Protein AF-A0A453CJ43-F1 (afdb_monomer_lite)

pLDDT: mean 83.28, std 15.83, range [37.41, 97.44]

Secondary structure (DSSP, 8-state):
--HHHHS-TT-HHHHHHHHHHHHHHHHHHHHHHHHHHHHHHHH-TTHHHHHHTPPPPTTS-S-S-HHHHHHHHHHHHHHHHHHHTTSTT--

Radius of gyration: 18.45 Å; chains: 1; bounding box: 40×37×45 Å

Organism: Aegilops tauschii subsp. strangulata (NCBI:txid2003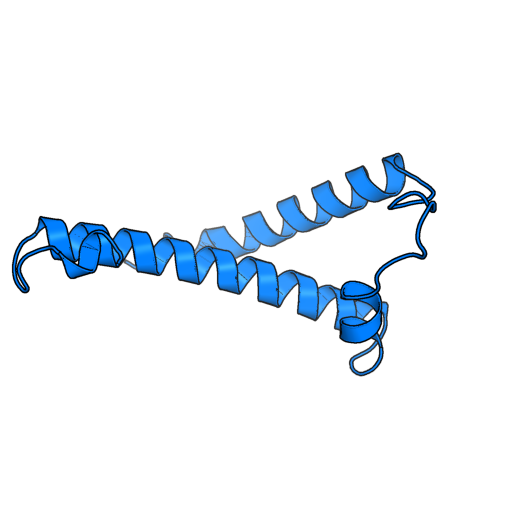61)

InterPro domains:
  IPR001096 Peptidase C13, legumain [PTHR12000] (3-75)
  IPR046427 Legumain prodomain superfamily [G3DSA:1.10.132.130] (1-81)
  IPR048501 Legumain, prodomain [PF20985] (20-75)

Sequence (91 aa):
RFQYEKLNGGSEEKQRALREVKETVLHRKHLDSSIDFIGKLVFGFDKGPLVLEAARGSGQPLVDDWDCLKTMVSVTVSYSALFL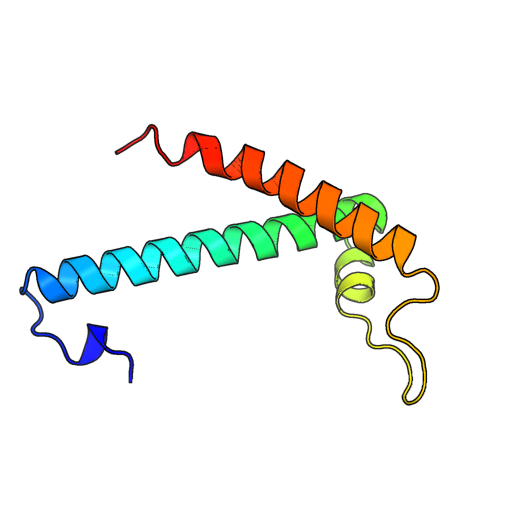FPVELTL

Structure (mmCIF, N/CA/C/O backbone):
data_AF-A0A453CJ43-F1
#
_entry.id   AF-A0A453CJ43-F1
#
loop_
_atom_site.group_PDB
_atom_site.id
_atom_site.type_symbol
_atom_site.label_atom_id
_atom_site.label_alt_id
_atom_site.label_comp_id
_atom_site.label_asym_id
_atom_site.label_entity_id
_atom_site.label_seq_id
_atom_site.pdbx_PDB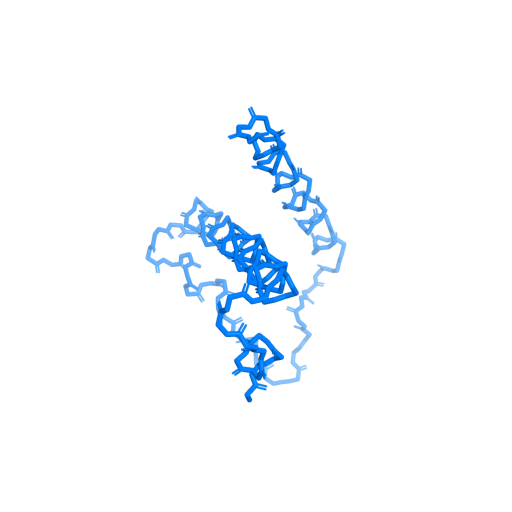_ins_code
_atom_site.Cartn_x
_atom_site.Cartn_y
_atom_site.Cartn_z
_atom_site.occupancy
_atom_site.B_iso_or_equiv
_atom_site.auth_seq_id
_atom_site.auth_comp_id
_atom_site.auth_asym_id
_atom_site.auth_atom_id
_atom_site.pdbx_PDB_model_num
ATOM 1 N N . ARG A 1 1 ? -14.390 -11.166 17.030 1.00 55.03 1 ARG A N 1
ATOM 2 C CA . ARG A 1 1 ? -15.025 -10.255 18.011 1.00 55.03 1 ARG A CA 1
ATOM 3 C C . ARG A 1 1 ? -13.918 -9.534 18.755 1.00 55.03 1 ARG A C 1
ATOM 5 O O . ARG A 1 1 ? -13.130 -10.210 19.417 1.00 55.03 1 ARG A O 1
ATOM 12 N N . PHE A 1 2 ? -13.804 -8.226 18.576 1.00 67.94 2 PHE A N 1
ATOM 13 C CA . PHE A 1 2 ? -12.714 -7.444 19.157 1.00 67.94 2 PHE A CA 1
ATOM 14 C C . PHE A 1 2 ? -12.877 -7.319 20.675 1.00 67.94 2 PHE A C 1
ATOM 16 O O . PHE A 1 2 ? -13.986 -7.409 21.202 1.00 67.94 2 PHE A O 1
ATOM 23 N N . GLN A 1 3 ? -11.771 -7.115 21.390 1.00 73.44 3 GLN A N 1
ATOM 24 C CA . GLN A 1 3 ? -11.776 -7.015 22.852 1.00 73.44 3 GLN A CA 1
ATOM 25 C C . GLN A 1 3 ? -12.677 -5.865 23.336 1.00 73.44 3 GLN A C 1
ATOM 27 O O . GLN A 1 3 ? -13.453 -6.061 24.267 1.00 73.44 3 GLN A O 1
ATOM 32 N N . TYR A 1 4 ? -12.697 -4.733 22.615 1.00 76.31 4 TYR A N 1
ATOM 33 C CA . TYR A 1 4 ? -13.578 -3.589 22.895 1.00 76.31 4 TYR A CA 1
ATOM 34 C C . TYR A 1 4 ? -15.081 -3.942 22.862 1.00 76.31 4 TYR A C 1
ATOM 36 O O . TYR A 1 4 ? -15.869 -3.386 23.627 1.00 76.31 4 TYR A O 1
ATOM 44 N N . GLU A 1 5 ? -15.499 -4.883 22.003 1.00 79.19 5 GLU A N 1
ATOM 45 C CA . GLU A 1 5 ? -16.909 -5.287 21.833 1.00 79.19 5 GLU A CA 1
ATOM 46 C C . GLU A 1 5 ? -17.420 -6.101 23.019 1.00 79.19 5 GLU A C 1
ATOM 48 O O . GLU A 1 5 ? -18.628 -6.201 23.234 1.00 79.19 5 GLU A O 1
ATOM 53 N N . LYS A 1 6 ? -16.500 -6.706 23.776 1.00 81.38 6 LYS A N 1
ATOM 54 C CA . LYS A 1 6 ? -16.805 -7.511 24.961 1.00 81.38 6 LYS A CA 1
ATOM 55 C C . LYS A 1 6 ? -16.867 -6.670 26.243 1.00 81.38 6 LYS A C 1
ATOM 57 O O . LYS A 1 6 ? -17.345 -7.176 27.251 1.00 81.38 6 LYS A O 1
ATOM 62 N N . LEU A 1 7 ? -16.412 -5.412 26.208 1.00 78.44 7 LEU A N 1
ATOM 63 C CA . LEU A 1 7 ? -16.386 -4.515 27.367 1.00 78.44 7 LEU A CA 1
ATOM 64 C C . LEU A 1 7 ? -17.723 -3.779 27.551 1.00 78.44 7 LEU A C 1
ATOM 66 O O . LEU A 1 7 ? -18.431 -3.476 26.580 1.00 78.44 7 LEU A O 1
ATOM 70 N N . ASN A 1 8 ? -18.058 -3.464 28.805 1.00 77.56 8 ASN A N 1
ATOM 71 C CA . ASN A 1 8 ? -19.299 -2.770 29.148 1.00 77.56 8 ASN A CA 1
ATOM 72 C C . ASN A 1 8 ? -19.307 -1.331 28.596 1.00 77.56 8 ASN A C 1
ATOM 74 O O . ASN A 1 8 ? -18.292 -0.643 28.637 1.00 77.56 8 ASN A O 1
ATOM 78 N N . GLY A 1 9 ? -20.451 -0.874 28.073 1.00 70.94 9 GLY A N 1
ATOM 79 C CA . GLY A 1 9 ? -20.588 0.347 27.258 1.00 70.94 9 GLY A CA 1
ATOM 80 C C . GLY A 1 9 ? -19.987 1.629 27.849 1.00 70.94 9 GLY A C 1
ATOM 81 O O . GLY A 1 9 ? -19.482 2.455 27.093 1.00 70.94 9 GLY A O 1
ATOM 82 N N . GLY A 1 10 ? -20.011 1.768 29.176 1.00 71.88 10 GLY A N 1
ATOM 83 C CA . GLY A 1 10 ? -19.551 2.958 29.895 1.00 71.88 10 GLY A CA 1
ATOM 84 C C . GLY A 1 10 ? -18.276 2.785 30.723 1.00 71.88 10 GLY A C 1
ATOM 85 O O . GLY A 1 10 ? -17.944 3.707 31.459 1.00 71.88 10 GLY A O 1
ATOM 86 N N . SER A 1 11 ? -17.575 1.642 30.663 1.00 83.44 11 SER A N 1
ATOM 87 C CA . SER A 1 11 ? -16.352 1.475 31.463 1.00 83.44 11 SER A CA 1
ATOM 88 C C . SER A 1 11 ? -15.183 2.283 30.889 1.00 83.44 11 SER A C 1
ATOM 90 O O . SER A 1 11 ? -15.032 2.413 29.670 1.00 83.44 11 SER A O 1
ATOM 92 N N . GLU A 1 12 ? -14.314 2.791 31.766 1.00 85.56 12 GLU A N 1
ATOM 93 C CA . GLU A 1 12 ? -13.076 3.474 31.365 1.00 85.56 12 GLU A CA 1
ATOM 94 C C . GLU A 1 12 ? -12.182 2.582 30.494 1.00 85.56 12 GLU A C 1
ATOM 96 O O . GLU A 1 12 ? -11.569 3.053 29.537 1.00 85.56 12 GLU A O 1
ATOM 101 N N . GLU A 1 13 ? -12.166 1.276 30.768 1.00 84.44 13 GLU A N 1
ATOM 102 C CA . GLU A 1 13 ? -11.454 0.281 29.962 1.00 84.44 13 GLU A CA 1
ATOM 103 C C . GLU A 1 13 ? -11.971 0.225 28.525 1.00 84.44 13 GLU A C 1
ATOM 105 O O . GLU A 1 13 ? -11.175 0.136 27.592 1.00 84.44 13 GLU A O 1
ATOM 110 N N . LYS A 1 14 ? -13.290 0.331 28.308 1.00 85.25 14 LYS A N 1
ATOM 111 C CA . LYS A 1 14 ? -13.847 0.366 26.951 1.00 85.25 14 LYS A CA 1
ATOM 112 C C . LYS A 1 14 ? -13.459 1.641 26.219 1.00 85.25 14 LYS A C 1
ATOM 114 O O . LYS A 1 14 ? -13.151 1.585 25.031 1.00 85.25 14 LYS A O 1
ATOM 119 N N . GLN A 1 15 ? -13.454 2.775 26.917 1.00 86.31 15 GLN A N 1
ATOM 120 C CA . GLN A 1 15 ? -13.025 4.052 26.343 1.00 86.31 15 GLN A CA 1
ATOM 121 C C . GLN A 1 15 ? -11.536 4.035 25.983 1.00 86.31 15 GLN A C 1
ATOM 123 O O . GLN A 1 15 ? -11.164 4.517 24.913 1.00 86.31 15 GLN A O 1
ATOM 128 N N . ARG A 1 16 ? -10.689 3.431 26.826 1.00 87.12 16 ARG A N 1
ATOM 129 C CA . ARG A 1 16 ? -9.266 3.223 26.531 1.00 87.12 16 ARG A CA 1
ATOM 130 C C . ARG A 1 16 ? -9.073 2.306 25.324 1.00 87.12 16 ARG A C 1
ATOM 132 O O . ARG A 1 16 ? -8.433 2.717 24.364 1.00 87.12 16 ARG A O 1
ATOM 139 N N . ALA A 1 17 ? -9.712 1.136 25.321 1.00 87.38 17 ALA A N 1
ATOM 140 C CA . ALA A 1 17 ? -9.642 0.198 24.202 1.00 87.38 17 ALA A CA 1
ATOM 141 C C . ALA A 1 17 ? -10.144 0.824 22.888 1.00 87.38 17 ALA A C 1
ATOM 143 O O . ALA A 1 17 ? -9.592 0.570 21.821 1.00 87.38 17 ALA A O 1
ATOM 144 N N . LEU A 1 18 ? -11.180 1.670 22.944 1.00 87.62 18 LEU A N 1
ATOM 145 C CA . LEU A 1 18 ? -11.670 2.396 21.773 1.00 87.62 18 LEU A CA 1
ATOM 146 C C . LEU A 1 18 ? -10.662 3.440 21.270 1.00 87.62 18 LEU A C 1
ATOM 148 O O . LEU A 1 18 ? -10.529 3.594 20.056 1.00 87.62 18 LEU A O 1
ATOM 152 N N . ARG A 1 19 ? -9.974 4.160 22.165 1.00 88.06 19 ARG A N 1
ATOM 153 C CA . ARG A 1 19 ? -8.912 5.107 21.783 1.00 88.06 19 ARG A CA 1
ATOM 154 C C . ARG A 1 19 ? -7.756 4.396 21.090 1.00 88.06 19 ARG A C 1
ATOM 156 O O . ARG A 1 19 ? -7.436 4.769 19.970 1.00 88.06 19 ARG A O 1
ATOM 163 N N . GLU A 1 20 ? -7.252 3.312 21.671 1.00 87.81 20 GLU A N 1
ATOM 164 C CA . GLU A 1 20 ? -6.165 2.514 21.084 1.00 87.81 20 GLU A CA 1
ATOM 165 C C . GLU A 1 20 ? -6.527 1.993 19.681 1.00 87.81 20 GLU A C 1
ATOM 167 O O . GLU A 1 20 ? -5.732 2.077 18.741 1.00 87.81 20 GLU A O 1
ATOM 172 N N . VAL A 1 21 ? -7.764 1.508 19.500 1.00 88.12 21 VAL A N 1
ATOM 173 C CA . VAL A 1 21 ? -8.261 1.085 18.181 1.00 88.12 21 VAL A CA 1
ATOM 174 C C . VAL A 1 21 ? -8.297 2.261 17.205 1.00 88.12 21 VAL A C 1
ATOM 176 O O . VAL A 1 21 ? -7.853 2.116 16.067 1.00 88.12 21 VAL A O 1
ATOM 179 N N . LYS A 1 22 ? -8.810 3.424 17.623 1.00 87.75 22 LYS A N 1
ATOM 180 C CA . LYS A 1 22 ? -8.882 4.618 16.767 1.00 87.75 22 LYS A CA 1
ATOM 181 C C . LYS A 1 22 ? -7.498 5.106 16.354 1.00 87.75 22 LYS A C 1
ATOM 183 O O . LYS A 1 22 ? -7.292 5.347 15.170 1.00 87.75 22 LYS A O 1
ATOM 188 N N . GLU A 1 23 ? -6.568 5.214 17.293 1.00 88.00 23 GLU A N 1
ATOM 189 C CA . GLU A 1 23 ? -5.183 5.622 17.036 1.00 88.00 23 GLU A CA 1
ATOM 190 C C . GLU A 1 23 ? -4.506 4.665 16.052 1.00 88.00 23 GLU A C 1
ATOM 192 O O . GLU A 1 23 ? -3.941 5.100 15.048 1.00 88.00 23 GLU A O 1
ATOM 197 N N . THR A 1 24 ? -4.675 3.355 16.254 1.00 86.75 24 THR A N 1
ATOM 198 C CA . THR A 1 24 ? -4.148 2.334 15.336 1.00 86.75 24 THR A CA 1
ATOM 199 C C . THR A 1 24 ? -4.746 2.466 13.933 1.00 86.75 24 THR A C 1
ATOM 201 O O . THR A 1 24 ? -4.024 2.399 12.938 1.00 86.75 24 THR A O 1
ATOM 204 N N . VAL A 1 25 ? -6.065 2.660 13.822 1.00 88.38 25 VAL A N 1
ATOM 205 C CA . VAL A 1 25 ? -6.747 2.821 12.525 1.00 88.38 25 VAL A CA 1
ATOM 206 C C . VAL A 1 25 ? -6.300 4.100 11.818 1.00 88.38 25 VAL A C 1
ATOM 208 O O . VAL A 1 25 ? -6.064 4.070 10.611 1.00 88.38 25 VAL A O 1
ATOM 211 N N . LEU A 1 26 ? -6.160 5.208 12.549 1.00 87.94 26 LEU A N 1
ATOM 212 C CA . LEU A 1 26 ? -5.684 6.477 11.998 1.00 87.94 26 LEU A CA 1
ATOM 213 C C . LEU A 1 26 ? -4.256 6.352 11.473 1.00 87.94 26 LEU A C 1
ATOM 215 O O . LEU A 1 26 ? -3.993 6.747 10.337 1.00 87.94 26 LEU A O 1
ATOM 219 N N . HIS A 1 27 ? -3.365 5.747 12.257 1.00 85.06 27 HIS A N 1
ATOM 220 C CA . HIS A 1 27 ? -1.982 5.524 11.851 1.00 85.06 27 HIS A CA 1
ATOM 221 C C . HIS A 1 27 ? -1.894 4.652 10.590 1.00 85.06 27 HIS A C 1
ATOM 223 O O . HIS A 1 27 ? -1.224 5.023 9.627 1.00 85.06 27 HIS A O 1
ATOM 229 N N . ARG A 1 28 ? -2.649 3.545 10.534 1.00 87.94 28 ARG A N 1
ATOM 230 C CA . ARG A 1 28 ? -2.711 2.684 9.340 1.00 87.94 28 ARG A CA 1
ATOM 231 C C . ARG A 1 28 ? -3.236 3.428 8.115 1.00 87.94 28 ARG A C 1
ATOM 233 O O . ARG A 1 28 ? -2.605 3.391 7.067 1.00 87.94 28 ARG A O 1
ATOM 240 N N . LYS A 1 29 ? -4.338 4.170 8.264 1.00 89.31 29 LYS A N 1
ATOM 241 C CA . LYS A 1 29 ? -4.922 4.956 7.169 1.00 89.31 29 LYS A CA 1
ATOM 242 C C . LYS A 1 29 ? -3.943 6.000 6.628 1.00 89.31 29 LYS A C 1
ATOM 244 O O . LYS A 1 29 ? -3.920 6.238 5.420 1.00 89.31 29 LYS A O 1
ATOM 249 N N . HIS A 1 30 ? -3.162 6.631 7.504 1.00 86.50 30 HIS A N 1
ATOM 250 C CA . HIS A 1 30 ? -2.149 7.601 7.101 1.00 86.50 30 HIS A CA 1
ATOM 251 C C . HIS A 1 30 ? -1.050 6.956 6.247 1.00 86.50 30 HIS A C 1
ATOM 253 O O . HIS A 1 30 ? -0.719 7.492 5.187 1.00 86.50 30 HIS A O 1
ATOM 259 N N . LEU A 1 31 ? -0.530 5.800 6.669 1.00 88.00 31 LEU A N 1
ATOM 260 C CA . LEU A 1 31 ? 0.472 5.055 5.902 1.00 88.00 31 LEU A CA 1
ATOM 261 C C . LEU A 1 31 ? -0.075 4.625 4.535 1.00 88.00 31 LEU A C 1
ATOM 263 O O . LEU A 1 31 ? 0.545 4.929 3.516 1.00 88.00 31 LEU A O 1
ATOM 267 N N . ASP A 1 32 ? -1.263 4.016 4.510 1.00 90.19 32 ASP A N 1
ATOM 268 C CA . ASP A 1 32 ? -1.907 3.546 3.276 1.00 90.19 32 ASP A CA 1
ATOM 269 C C . ASP A 1 32 ? -2.120 4.703 2.282 1.00 90.19 32 ASP A C 1
ATOM 271 O O . ASP A 1 32 ? -1.763 4.606 1.108 1.00 90.19 32 ASP A O 1
ATOM 275 N N . SER A 1 33 ? -2.633 5.841 2.767 1.00 90.50 33 SER A N 1
ATOM 276 C CA . SER A 1 33 ? -2.894 7.020 1.925 1.00 90.50 33 SER A CA 1
ATOM 277 C C . SER A 1 33 ? -1.604 7.666 1.413 1.00 90.50 33 SER A C 1
ATOM 279 O O . SER A 1 33 ? -1.570 8.180 0.297 1.00 90.50 33 SER A O 1
ATOM 281 N N . SER A 1 34 ? -0.537 7.650 2.217 1.00 89.38 34 SER A N 1
ATOM 282 C CA . SER A 1 34 ? 0.756 8.221 1.829 1.00 89.38 34 SER A CA 1
ATOM 283 C C . SER A 1 34 ? 1.422 7.397 0.726 1.00 89.38 34 SER A C 1
ATOM 285 O O . SER A 1 34 ? 1.932 7.969 -0.236 1.00 89.38 34 SER A O 1
ATOM 287 N N . ILE A 1 35 ? 1.381 6.064 0.827 1.00 90.44 35 ILE A N 1
ATOM 288 C CA . ILE A 1 35 ? 1.927 5.164 -0.201 1.00 90.44 35 ILE A CA 1
ATOM 289 C C . ILE A 1 35 ? 1.139 5.306 -1.510 1.00 90.44 35 ILE A C 1
ATOM 291 O O . ILE A 1 35 ? 1.753 5.486 -2.562 1.00 90.44 35 ILE A O 1
ATOM 295 N N . ASP A 1 36 ? -0.197 5.310 -1.449 1.00 92.44 36 ASP A N 1
ATOM 296 C CA . ASP A 1 36 ? -1.059 5.540 -2.620 1.00 92.44 36 ASP A CA 1
ATOM 297 C C . ASP A 1 36 ? -0.740 6.877 -3.307 1.00 92.44 36 ASP A C 1
ATOM 299 O O . ASP A 1 36 ? -0.560 6.937 -4.527 1.00 92.44 36 ASP A O 1
ATOM 303 N N . PHE A 1 37 ? -0.589 7.950 -2.526 1.00 92.12 37 PHE A N 1
ATOM 304 C CA . PHE A 1 37 ? -0.257 9.263 -3.069 1.00 92.12 37 PHE A CA 1
ATOM 305 C C . PHE A 1 37 ? 1.116 9.286 -3.751 1.00 92.12 37 PHE A C 1
ATOM 307 O O . PHE A 1 37 ? 1.245 9.831 -4.847 1.00 92.12 37 PHE A O 1
ATOM 314 N N . ILE A 1 38 ? 2.128 8.642 -3.164 1.00 91.06 38 ILE A N 1
ATOM 315 C CA . ILE A 1 38 ? 3.452 8.511 -3.787 1.00 91.06 38 ILE A CA 1
ATOM 316 C C . ILE A 1 38 ? 3.357 7.745 -5.109 1.00 91.06 38 ILE A C 1
ATOM 318 O O . ILE A 1 38 ? 3.929 8.186 -6.107 1.00 91.06 38 ILE A O 1
ATOM 322 N N . GLY A 1 39 ? 2.597 6.648 -5.159 1.00 92.56 39 GLY A N 1
ATOM 323 C CA . GLY A 1 39 ? 2.374 5.911 -6.406 1.00 92.56 39 GLY A CA 1
ATOM 324 C C . GLY A 1 39 ? 1.758 6.784 -7.495 1.00 92.56 39 GLY A C 1
ATOM 325 O O . GLY A 1 39 ? 2.220 6.770 -8.637 1.00 92.56 39 GLY A O 1
ATOM 326 N N . LYS A 1 40 ? 0.765 7.604 -7.134 1.00 95.12 40 LYS A N 1
ATOM 327 C CA . LYS A 1 40 ? 0.127 8.559 -8.053 1.00 95.12 40 LYS A CA 1
ATOM 328 C C . LYS A 1 40 ? 1.081 9.657 -8.520 1.00 95.12 40 LYS A C 1
ATOM 330 O O . LYS A 1 40 ? 1.018 10.047 -9.682 1.00 95.12 40 LYS A O 1
ATOM 335 N N . LEU A 1 41 ? 1.977 10.134 -7.655 1.00 94.31 41 LEU A N 1
ATOM 336 C CA . LEU A 1 41 ? 2.991 11.127 -8.020 1.00 94.31 41 LEU A CA 1
ATOM 337 C C . LEU A 1 41 ? 4.037 10.566 -8.993 1.00 94.31 41 LEU A C 1
ATOM 339 O O . LEU A 1 41 ? 4.397 11.245 -9.951 1.00 94.31 41 LEU A O 1
ATOM 343 N N . VAL A 1 42 ? 4.524 9.345 -8.757 1.00 94.12 42 VAL A N 1
ATOM 344 C CA . VAL A 1 42 ? 5.620 8.752 -9.544 1.00 94.12 42 VAL A CA 1
ATOM 345 C C . VAL A 1 42 ? 5.124 8.165 -10.866 1.00 94.12 42 VAL A C 1
ATOM 347 O O . VAL A 1 42 ? 5.780 8.318 -11.895 1.00 94.12 42 VAL A O 1
ATOM 350 N N . PHE A 1 43 ? 3.966 7.502 -10.859 1.00 95.56 43 PHE A N 1
ATOM 351 C CA . PHE A 1 43 ? 3.467 6.744 -12.012 1.00 95.56 43 PHE A CA 1
ATOM 352 C C . PHE A 1 43 ? 2.191 7.334 -12.634 1.00 95.56 43 PHE A C 1
ATOM 354 O O . PHE A 1 43 ? 1.724 6.838 -13.660 1.00 95.56 43 PHE A O 1
ATOM 361 N N . GLY A 1 44 ? 1.641 8.405 -12.055 1.00 95.25 44 GLY A N 1
ATOM 362 C CA . GLY A 1 44 ? 0.386 9.029 -12.476 1.00 95.25 44 GLY A CA 1
ATOM 363 C C . GLY A 1 44 ? -0.846 8.431 -11.788 1.00 95.25 44 GLY A C 1
ATOM 364 O O . GLY A 1 44 ? -0.801 7.338 -11.228 1.00 95.25 44 GLY A O 1
ATOM 365 N N . PHE A 1 45 ? -1.976 9.140 -11.849 1.00 94.00 45 PHE A N 1
ATOM 366 C CA . PHE A 1 45 ? -3.197 8.767 -11.120 1.00 94.00 45 PHE A CA 1
ATOM 367 C C . PHE A 1 45 ? -3.833 7.451 -11.584 1.00 94.00 45 PHE A C 1
ATOM 369 O O . PHE A 1 45 ? -4.377 6.727 -10.754 1.00 94.00 45 PHE A O 1
ATOM 376 N N . ASP A 1 46 ? -3.720 7.128 -12.874 1.00 94.81 46 ASP A N 1
ATOM 377 C CA . ASP A 1 46 ? -4.313 5.913 -13.443 1.00 94.81 46 ASP A CA 1
ATOM 378 C C . ASP A 1 46 ? -3.429 4.681 -13.213 1.00 94.81 46 ASP A C 1
ATOM 380 O O . ASP A 1 46 ? -3.910 3.609 -12.853 1.00 94.81 46 ASP A O 1
ATOM 384 N N . LYS A 1 47 ? -2.114 4.824 -13.427 1.00 95.88 47 LYS A N 1
ATOM 385 C CA . LYS A 1 47 ? -1.163 3.706 -13.342 1.00 95.88 47 LYS A CA 1
ATOM 386 C C . LYS A 1 47 ? -0.588 3.509 -11.945 1.00 95.88 47 LYS A C 1
ATOM 388 O O . LYS A 1 47 ? -0.179 2.398 -11.638 1.00 95.88 47 LYS A O 1
ATOM 393 N N . GLY A 1 48 ? -0.563 4.543 -11.106 1.00 95.00 48 GLY A N 1
ATOM 394 C CA . GLY A 1 48 ? -0.024 4.495 -9.745 1.00 95.00 48 GLY A CA 1
ATOM 395 C C . GLY A 1 48 ? -0.574 3.339 -8.919 1.00 95.00 48 GLY A C 1
ATOM 396 O O . GLY A 1 48 ? 0.216 2.478 -8.532 1.00 95.00 48 GLY A O 1
ATOM 397 N N . PRO A 1 49 ? -1.900 3.254 -8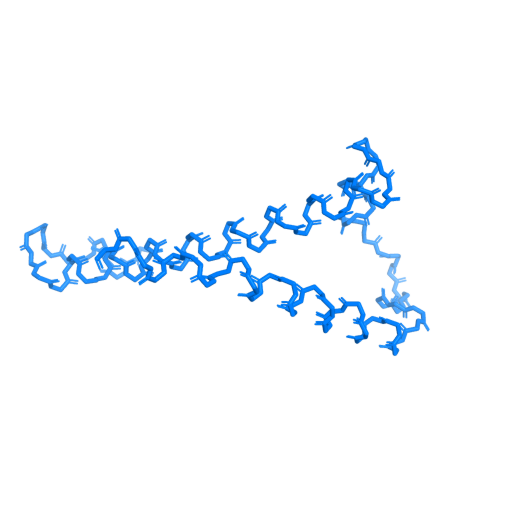.712 1.00 93.88 49 PRO A N 1
ATOM 398 C CA . PRO A 1 49 ? -2.497 2.153 -7.960 1.00 93.88 49 PRO A CA 1
ATOM 399 C C . PRO A 1 49 ? -2.178 0.779 -8.568 1.00 93.88 49 PRO A C 1
ATOM 401 O O . PRO A 1 49 ? -1.775 -0.135 -7.857 1.00 93.88 49 PRO A O 1
ATOM 404 N N . LEU A 1 50 ? -2.249 0.656 -9.900 1.00 95.38 50 LEU A N 1
ATOM 405 C CA . LEU A 1 50 ? -1.977 -0.601 -10.609 1.00 95.38 50 LEU A CA 1
ATOM 406 C C . LEU A 1 50 ? -0.527 -1.076 -10.448 1.00 95.38 50 LEU A C 1
ATOM 408 O O . LEU A 1 50 ? -0.282 -2.274 -10.355 1.00 95.38 50 LEU A O 1
ATOM 412 N N . VAL A 1 51 ? 0.436 -0.151 -10.437 1.00 94.88 51 VAL A N 1
ATOM 413 C CA . VAL A 1 51 ? 1.860 -0.466 -10.254 1.00 94.88 51 VAL A CA 1
ATOM 414 C C . VAL A 1 51 ? 2.153 -0.848 -8.804 1.00 94.88 51 VAL A C 1
ATOM 416 O O . VAL A 1 51 ? 2.921 -1.779 -8.576 1.00 94.88 51 VAL A O 1
ATOM 419 N N . LEU A 1 52 ? 1.539 -0.168 -7.831 1.00 93.56 52 LEU A N 1
ATOM 420 C CA . LEU A 1 52 ? 1.720 -0.475 -6.408 1.00 93.56 52 LEU A CA 1
ATOM 421 C C . LEU A 1 52 ? 1.134 -1.838 -6.018 1.00 93.56 52 LEU A C 1
ATOM 423 O O . LEU A 1 52 ? 1.719 -2.543 -5.199 1.00 93.56 52 LEU A O 1
ATOM 427 N N . GLU A 1 53 ? -0.001 -2.215 -6.607 1.00 94.88 53 GLU A N 1
ATOM 428 C CA . GLU A 1 53 ? -0.681 -3.490 -6.341 1.00 94.88 53 GLU A CA 1
ATOM 429 C C . GLU A 1 53 ? -0.163 -4.650 -7.211 1.00 94.88 53 GLU A C 1
ATOM 431 O O . GLU A 1 53 ? -0.621 -5.788 -7.077 1.00 94.88 53 GLU A O 1
ATOM 436 N N . ALA A 1 54 ? 0.791 -4.392 -8.112 1.00 95.00 54 ALA A N 1
ATOM 437 C CA . ALA A 1 54 ? 1.283 -5.388 -9.052 1.00 95.00 54 ALA A CA 1
ATOM 438 C C . ALA A 1 54 ? 1.973 -6.564 -8.340 1.00 95.00 54 ALA A C 1
ATOM 440 O O . ALA A 1 54 ? 2.977 -6.409 -7.643 1.00 95.00 54 ALA A O 1
ATOM 441 N N . ALA A 1 55 ? 1.480 -7.776 -8.596 1.00 95.00 55 ALA A N 1
ATOM 442 C CA . ALA A 1 55 ? 2.130 -9.012 -8.182 1.00 95.00 55 ALA A CA 1
ATOM 443 C C . ALA A 1 55 ? 3.050 -9.532 -9.296 1.00 95.00 55 ALA A C 1
ATOM 445 O O . ALA A 1 55 ? 2.646 -9.642 -10.456 1.00 95.00 55 ALA A O 1
ATOM 446 N N . ARG A 1 56 ? 4.292 -9.881 -8.943 1.00 93.88 56 ARG A N 1
ATOM 447 C CA . ARG A 1 56 ? 5.233 -10.523 -9.872 1.00 93.88 56 ARG A CA 1
ATOM 448 C C . ARG A 1 56 ? 4.825 -11.970 -10.162 1.00 93.88 56 ARG A C 1
ATOM 450 O O . ARG A 1 56 ? 4.103 -12.598 -9.387 1.00 93.88 56 ARG A O 1
ATOM 457 N N . GLY A 1 57 ? 5.294 -12.494 -11.293 1.00 96.06 57 GLY A N 1
ATOM 458 C CA . GLY A 1 57 ? 5.023 -13.870 -11.698 1.00 96.06 57 GLY A CA 1
ATOM 459 C C . GLY A 1 57 ? 5.569 -14.881 -10.688 1.00 96.06 57 GLY A C 1
ATOM 460 O O . GLY A 1 57 ? 6.549 -14.625 -9.986 1.00 96.06 57 GLY A O 1
ATOM 461 N N . SER A 1 58 ? 4.945 -16.057 -10.623 1.00 95.31 58 SER A N 1
ATOM 462 C CA . SER A 1 58 ? 5.415 -17.127 -9.739 1.00 95.31 58 SER A CA 1
ATOM 463 C C . SER A 1 58 ? 6.861 -17.518 -10.066 1.00 95.31 58 SER A C 1
ATOM 465 O O . SER A 1 58 ? 7.240 -17.610 -11.233 1.00 95.31 58 SER A O 1
ATOM 467 N N . GLY A 1 59 ? 7.672 -17.729 -9.029 1.00 95.38 59 GLY A N 1
ATOM 468 C CA . GLY A 1 59 ? 9.095 -18.057 -9.157 1.00 95.38 59 GLY A CA 1
ATOM 469 C C . GLY A 1 59 ? 10.021 -16.858 -9.388 1.00 95.38 59 GLY A C 1
ATOM 470 O O . GLY A 1 59 ? 11.236 -17.042 -9.390 1.00 95.38 59 GLY A O 1
ATOM 471 N N . GLN A 1 60 ? 9.490 -15.639 -9.544 1.00 96.19 60 GLN A N 1
ATOM 472 C CA . GLN A 1 60 ? 10.300 -14.421 -9.617 1.00 96.19 60 GLN A CA 1
ATOM 473 C C . GLN A 1 60 ? 10.599 -13.858 -8.218 1.00 96.19 60 GLN A C 1
ATOM 475 O O . GLN A 1 60 ? 9.768 -13.977 -7.313 1.00 96.19 60 GLN A O 1
ATOM 480 N N . PRO A 1 61 ? 11.762 -13.210 -8.019 1.00 94.94 61 PRO A N 1
ATOM 481 C CA . PRO A 1 61 ? 12.041 -12.490 -6.783 1.00 94.94 61 PRO A CA 1
ATOM 482 C C . PRO A 1 61 ? 11.127 -11.263 -6.649 1.00 94.94 61 PRO A C 1
ATOM 484 O O . PRO A 1 61 ? 10.712 -10.679 -7.651 1.00 94.94 61 PRO A O 1
ATOM 487 N N . LEU A 1 62 ? 10.849 -10.843 -5.407 1.00 94.19 62 LEU A N 1
ATOM 488 C CA . LEU A 1 62 ? 9.994 -9.683 -5.108 1.00 94.19 62 LEU A CA 1
ATOM 489 C C . LEU A 1 62 ? 10.517 -8.384 -5.741 1.00 94.19 62 LEU A C 1
ATOM 491 O O . LEU A 1 62 ? 9.735 -7.581 -6.238 1.00 94.19 62 LEU A O 1
ATOM 495 N N . VAL A 1 63 ? 11.835 -8.195 -5.729 1.00 95.38 63 VAL A N 1
ATOM 496 C CA . VAL A 1 63 ? 12.546 -7.075 -6.354 1.00 95.38 63 VAL A CA 1
ATOM 497 C C . VAL A 1 63 ? 13.824 -7.586 -7.006 1.00 95.38 63 VAL A C 1
ATOM 499 O O . VAL A 1 63 ? 14.335 -8.640 -6.626 1.00 95.38 63 VAL A O 1
ATOM 502 N N . ASP A 1 64 ? 14.343 -6.832 -7.971 1.00 96.56 64 ASP A N 1
ATOM 503 C CA . ASP A 1 64 ? 15.610 -7.158 -8.641 1.00 96.56 64 ASP A CA 1
ATOM 504 C C . ASP A 1 64 ? 16.811 -6.529 -7.916 1.00 96.56 64 ASP A C 1
ATOM 506 O O . ASP A 1 64 ? 17.901 -7.094 -7.920 1.00 96.56 64 ASP A O 1
ATOM 510 N N . ASP A 1 65 ? 16.592 -5.396 -7.236 1.00 97.44 65 ASP A N 1
ATOM 511 C CA . ASP A 1 65 ? 17.583 -4.685 -6.426 1.00 97.44 65 ASP A CA 1
ATOM 512 C C . ASP A 1 65 ? 17.065 -4.496 -4.989 1.00 97.44 65 ASP A C 1
ATOM 514 O O . ASP A 1 65 ? 16.137 -3.727 -4.713 1.00 97.44 65 ASP A O 1
ATOM 518 N N . TRP A 1 66 ? 17.686 -5.219 -4.058 1.00 97.00 66 TRP A N 1
ATOM 519 C CA . TRP A 1 66 ? 17.347 -5.174 -2.638 1.00 97.00 66 TRP A CA 1
ATOM 520 C C . TRP A 1 66 ? 17.828 -3.902 -1.938 1.00 97.00 66 TRP A C 1
ATOM 522 O O . TRP A 1 66 ? 17.211 -3.489 -0.954 1.00 97.00 66 TRP A O 1
ATOM 532 N N . ASP A 1 67 ? 18.905 -3.278 -2.407 1.00 97.38 67 ASP A N 1
ATOM 533 C CA . ASP A 1 67 ? 19.442 -2.061 -1.797 1.00 97.38 67 ASP A CA 1
ATOM 534 C C . ASP A 1 67 ? 18.618 -0.838 -2.212 1.00 97.38 67 ASP A C 1
ATOM 536 O O . ASP A 1 67 ? 18.331 0.031 -1.378 1.00 97.38 67 ASP A O 1
ATOM 540 N N . CYS A 1 68 ? 18.113 -0.833 -3.450 1.00 95.88 68 CYS A N 1
ATOM 541 C CA . CYS A 1 68 ? 17.091 0.113 -3.892 1.00 95.88 68 CYS A CA 1
ATOM 542 C C . CYS A 1 68 ? 15.821 0.009 -3.029 1.00 95.88 68 CYS A C 1
ATOM 544 O O . CYS A 1 68 ? 15.346 1.025 -2.512 1.00 95.88 68 CYS A O 1
ATOM 546 N N . LEU A 1 69 ? 15.313 -1.210 -2.792 1.00 94.94 69 LEU A N 1
ATOM 547 C CA . LEU A 1 69 ? 14.135 -1.423 -1.942 1.00 94.94 69 LEU A CA 1
ATOM 548 C C . LEU A 1 69 ? 14.347 -0.881 -0.521 1.00 94.94 69 LEU A C 1
ATOM 550 O O . LEU A 1 69 ? 13.499 -0.143 -0.019 1.00 94.94 69 LEU A O 1
ATOM 554 N N . LYS A 1 70 ? 15.479 -1.204 0.120 1.00 94.62 70 LYS A N 1
ATOM 555 C CA . LYS A 1 70 ? 15.801 -0.698 1.469 1.00 94.62 70 LYS A CA 1
ATOM 556 C C . LYS A 1 70 ? 15.818 0.827 1.498 1.00 94.62 70 LYS A C 1
ATOM 558 O O . LYS A 1 70 ? 15.187 1.423 2.365 1.00 94.62 70 LYS A O 1
ATOM 563 N N . THR A 1 71 ? 16.485 1.445 0.525 1.00 94.69 71 THR A N 1
ATOM 564 C CA . THR A 1 71 ? 16.570 2.906 0.407 1.00 94.69 71 THR A CA 1
ATOM 565 C C . THR A 1 71 ? 15.182 3.528 0.274 1.00 94.69 71 THR A C 1
ATOM 567 O O . THR A 1 71 ? 14.847 4.465 1.000 1.00 94.69 71 THR A O 1
ATOM 570 N N . MET A 1 72 ? 14.339 2.975 -0.600 1.00 90.56 72 MET A N 1
ATOM 571 C CA . MET A 1 72 ? 12.985 3.474 -0.832 1.00 90.56 72 MET A CA 1
ATOM 572 C C . MET A 1 72 ? 12.098 3.362 0.417 1.00 90.56 72 MET A C 1
ATOM 574 O O . MET A 1 72 ? 11.376 4.311 0.735 1.00 90.56 72 MET A O 1
ATOM 578 N N . VAL A 1 73 ? 12.195 2.252 1.159 1.00 90.38 73 VAL A N 1
ATOM 579 C CA . VAL A 1 73 ? 11.475 2.054 2.431 1.00 90.38 73 VAL A CA 1
ATOM 580 C C . VAL A 1 73 ? 11.972 3.027 3.503 1.00 90.38 73 VAL A C 1
ATOM 582 O O . VAL A 1 73 ? 11.165 3.639 4.200 1.00 90.38 73 VAL A O 1
ATOM 585 N N . SER A 1 74 ? 13.286 3.238 3.622 1.00 89.25 74 SER A N 1
ATOM 586 C CA . SER A 1 74 ? 13.839 4.204 4.581 1.00 89.25 74 SER A CA 1
ATOM 587 C C . SER A 1 74 ? 13.354 5.632 4.313 1.00 89.25 74 SER A C 1
ATOM 589 O O . SER A 1 74 ? 12.994 6.342 5.253 1.00 89.25 74 SER A O 1
ATOM 591 N N . VAL A 1 75 ? 13.282 6.042 3.043 1.00 85.50 75 VAL A N 1
ATOM 592 C CA . VAL A 1 75 ? 12.789 7.375 2.658 1.00 85.50 75 VAL A CA 1
ATOM 593 C C . VAL A 1 75 ? 11.295 7.532 2.958 1.00 85.50 75 VAL A C 1
ATOM 595 O O . VAL A 1 75 ? 10.894 8.546 3.530 1.00 85.50 75 VAL A O 1
ATOM 598 N N . THR A 1 76 ? 10.465 6.535 2.637 1.00 82.62 76 THR A N 1
ATOM 599 C CA . THR A 1 76 ? 9.013 6.597 2.902 1.00 82.62 76 THR A CA 1
ATOM 600 C C . THR A 1 76 ? 8.690 6.623 4.393 1.00 82.62 76 THR A C 1
ATOM 602 O O . THR A 1 76 ? 7.826 7.396 4.813 1.00 82.62 76 THR A O 1
ATOM 605 N N . VAL A 1 77 ? 9.399 5.837 5.208 1.00 76.69 77 VAL A N 1
ATOM 606 C CA . VAL A 1 77 ? 9.247 5.854 6.673 1.00 76.69 77 VAL A CA 1
ATOM 607 C C . VAL A 1 77 ? 9.695 7.194 7.257 1.00 76.69 77 VAL A C 1
ATOM 609 O O . VAL A 1 77 ? 8.985 7.771 8.075 1.00 76.69 77 VAL A O 1
ATOM 612 N N . SER A 1 78 ? 10.835 7.730 6.813 1.00 75.88 78 SER A N 1
ATOM 613 C CA . SER A 1 78 ? 11.312 9.036 7.280 1.00 75.88 78 SER A CA 1
ATOM 614 C C . SER A 1 78 ? 10.328 10.160 6.942 1.00 75.88 78 SER A C 1
ATOM 616 O O . SER A 1 78 ? 10.043 10.995 7.799 1.00 75.88 78 SER A O 1
ATOM 618 N N . TYR A 1 79 ? 9.763 10.156 5.732 1.00 70.81 79 TYR A N 1
ATOM 619 C CA . TYR A 1 79 ? 8.769 11.144 5.322 1.00 70.81 79 TYR A CA 1
ATOM 620 C C . TYR A 1 79 ? 7.463 11.003 6.113 1.00 70.81 79 TYR A C 1
ATOM 622 O O . TYR A 1 79 ? 6.992 11.980 6.676 1.00 70.81 79 TYR A O 1
ATOM 630 N N . SER A 1 80 ? 6.903 9.797 6.233 1.00 66.50 80 SER A N 1
ATOM 631 C CA . SER A 1 80 ? 5.653 9.568 6.985 1.00 66.50 80 SER A CA 1
ATOM 632 C C . SER A 1 80 ? 5.784 9.845 8.487 1.00 66.50 80 SER A C 1
ATOM 634 O O . SER A 1 80 ? 4.850 10.371 9.090 1.00 66.50 80 SER A O 1
ATOM 636 N N . ALA A 1 81 ? 6.952 9.602 9.091 1.00 62.94 81 ALA A N 1
ATOM 637 C CA . ALA A 1 81 ? 7.225 10.008 10.470 1.00 62.94 81 ALA A CA 1
ATOM 638 C C . ALA A 1 81 ? 7.093 11.530 10.656 1.00 62.94 81 ALA A C 1
ATOM 640 O O . ALA A 1 81 ? 6.500 11.965 11.639 1.00 62.94 81 ALA A O 1
ATOM 641 N N . LEU A 1 82 ? 7.547 12.343 9.690 1.00 55.84 82 LEU A N 1
ATOM 642 C CA . LEU A 1 82 ? 7.376 13.804 9.721 1.00 55.84 82 LE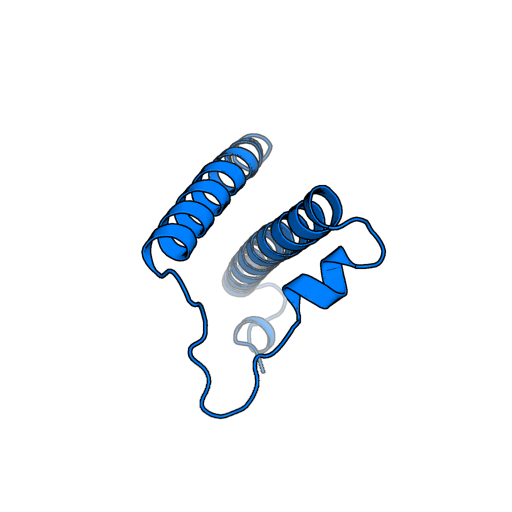U A CA 1
ATOM 643 C C . LEU A 1 82 ? 5.899 14.237 9.676 1.00 55.84 82 LEU A C 1
ATOM 645 O O . LEU A 1 82 ? 5.553 15.259 10.265 1.00 55.84 82 LEU A O 1
ATOM 649 N N . PHE A 1 83 ? 5.016 13.457 9.043 1.00 51.06 83 PHE A N 1
ATOM 650 C CA . PHE A 1 83 ? 3.572 13.733 9.002 1.00 51.06 83 PHE A CA 1
ATOM 651 C C . PHE A 1 83 ? 2.803 13.263 10.243 1.00 51.06 83 PHE A C 1
ATOM 653 O O . PHE A 1 83 ? 1.643 13.644 10.404 1.00 51.06 83 PHE A O 1
ATOM 660 N N . LEU A 1 84 ? 3.423 12.482 11.136 1.00 51.72 84 LEU A N 1
ATOM 661 C CA . LEU A 1 84 ? 2.837 12.101 12.429 1.00 51.72 84 LEU A CA 1
ATOM 662 C C . LEU A 1 84 ? 3.086 13.149 13.525 1.00 51.72 84 LEU A C 1
ATOM 664 O O . LEU A 1 84 ? 2.306 13.229 14.473 1.00 51.72 84 LEU A O 1
ATOM 668 N N . PHE A 1 85 ? 4.102 14.005 13.372 1.0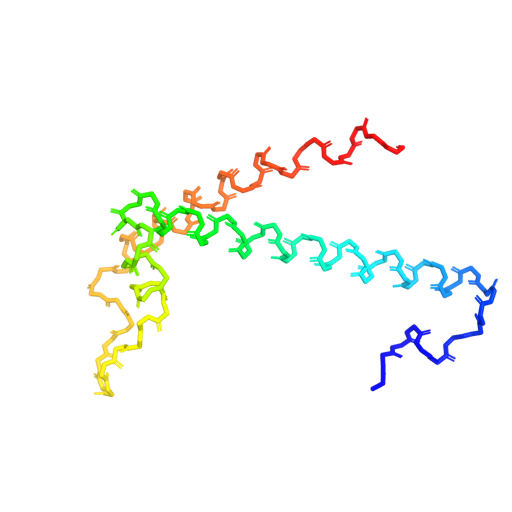0 44.75 85 PHE A N 1
ATOM 669 C CA . PHE A 1 85 ? 4.453 15.022 14.369 1.00 44.75 85 PHE A CA 1
ATOM 670 C C . PHE A 1 85 ? 3.419 16.144 14.627 1.00 44.75 85 PHE A C 1
ATOM 672 O O . PHE A 1 85 ? 3.511 16.738 15.700 1.00 44.75 85 PHE A O 1
ATOM 679 N N . PRO A 1 86 ? 2.409 16.460 13.781 1.00 47.12 86 PRO A N 1
ATOM 680 C CA . PRO A 1 86 ? 1.396 17.442 14.161 1.00 47.12 86 PRO A CA 1
ATOM 681 C C . PRO A 1 86 ? 0.152 16.839 14.838 1.00 47.12 86 PRO A C 1
ATOM 683 O O . PRO A 1 86 ? -0.751 17.601 15.172 1.00 47.12 86 PRO A O 1
ATOM 686 N N . VAL A 1 87 ? 0.063 15.522 15.079 1.00 45.91 87 VAL A N 1
ATOM 687 C CA . VAL A 1 87 ? -1.114 14.942 15.773 1.00 45.91 87 VAL A CA 1
ATOM 688 C C . VAL A 1 87 ? -0.976 14.995 17.303 1.00 45.91 87 VAL A C 1
ATOM 690 O O . VAL A 1 87 ? -1.981 14.986 18.007 1.00 45.91 87 VAL A O 1
ATOM 693 N N . GLU A 1 88 ? 0.239 15.156 17.833 1.00 41.09 88 GLU A N 1
ATOM 694 C CA . GLU A 1 88 ? 0.488 15.292 19.280 1.00 41.09 88 GLU A CA 1
ATOM 695 C C . GLU A 1 88 ? 0.304 16.718 19.833 1.00 41.09 88 GLU A C 1
ATOM 697 O O . GLU A 1 88 ? 0.459 16.920 21.033 1.00 41.09 88 GLU A O 1
ATOM 702 N N . LEU A 1 89 ? -0.058 17.713 19.008 1.00 37.41 89 LEU A N 1
ATOM 703 C CA . LEU A 1 89 ? -0.222 19.107 19.463 1.00 37.41 89 LEU A CA 1
ATOM 704 C C . LEU A 1 89 ? -1.663 19.647 19.444 1.00 37.41 89 LEU A C 1
ATOM 706 O O . LEU A 1 89 ? -1.856 20.856 19.559 1.00 37.41 89 LEU A O 1
ATOM 710 N N . THR A 1 90 ? -2.689 18.802 19.288 1.00 40.38 90 THR A N 1
ATOM 711 C CA . THR A 1 90 ? -4.096 19.272 19.305 1.00 40.38 90 THR A CA 1
ATOM 712 C C . THR A 1 90 ? -5.053 18.499 20.215 1.00 40.38 90 THR A C 1
ATOM 714 O O . THR A 1 90 ? -6.265 18.548 20.001 1.00 40.38 90 THR A O 1
ATOM 717 N N . LEU A 1 91 ? -4.548 17.851 21.266 1.00 37.75 91 LEU A N 1
ATOM 718 C CA . LEU A 1 91 ? -5.373 17.343 22.368 1.00 37.75 91 LEU A CA 1
ATOM 719 C C . LEU A 1 91 ? -4.787 17.730 23.724 1.00 37.75 91 LEU A C 1
ATOM 721 O O . LEU A 1 91 ? -3.578 17.492 23.924 1.00 37.75 91 LEU A O 1
#

Foldseek 3Di:
DDPLVVDDPPDPVNVVSVVVVVVVVVLVVLLVVLQLVVLCVPPNNPCSVVVVPDDDDPPDDPDPDPVVVVVVVVVSVVVSVVVVVVVVPPD